Protein AF-A0A9D5Q0X5-F1 (afdb_monomer_lite)

Sequence (91 aa):
MRSLEYVKVAPFHLLPGEVYRIENLGTGQVQLNSNINEIFEEIDWERSLKGFFDIFVGLAIRHYEQVGRDAQKRIDAMNRFKDRGYMKFSF

Structure (mmCIF, N/CA/C/O backbone):
data_AF-A0A9D5Q0X5-F1
#
_entry.id   AF-A0A9D5Q0X5-F1
#
loop_
_atom_site.group_PDB
_atom_site.id
_atom_site.type_symbol
_atom_site.label_atom_id
_atom_site.label_alt_id
_atom_site.label_comp_id
_atom_site.label_asym_id
_atom_site.label_entity_id
_atom_site.label_seq_id
_atom_site.pdbx_PDB_ins_code
_atom_site.Cartn_x
_atom_site.Cartn_y
_atom_site.Cartn_z
_atom_site.occupancy
_atom_site.B_iso_or_equiv
_atom_site.auth_seq_id
_atom_site.auth_comp_id
_atom_site.auth_asym_id
_atom_site.auth_atom_id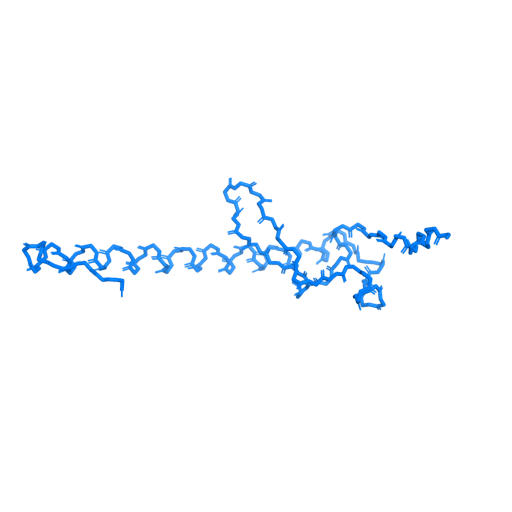
_atom_site.pdbx_PDB_model_num
ATOM 1 N N . MET A 1 1 ? 31.827 26.990 -0.561 1.00 46.50 1 MET A N 1
ATOM 2 C CA . MET A 1 1 ? 31.380 26.371 -1.828 1.00 46.50 1 MET A CA 1
ATOM 3 C C . MET A 1 1 ? 30.205 25.459 -1.493 1.00 46.50 1 MET A C 1
ATOM 5 O O . MET A 1 1 ? 30.399 24.563 -0.685 1.00 46.50 1 MET A O 1
ATOM 9 N N . ARG A 1 2 ? 28.980 25.729 -1.973 1.00 49.62 2 ARG A N 1
ATOM 10 C CA . ARG A 1 2 ? 27.856 24.791 -1.777 1.00 49.62 2 ARG A CA 1
ATOM 11 C C . ARG A 1 2 ? 28.103 23.593 -2.695 1.00 49.62 2 ARG A C 1
ATOM 13 O O . ARG A 1 2 ? 28.061 23.757 -3.908 1.00 49.62 2 ARG A O 1
ATOM 20 N N . SER A 1 3 ? 28.420 22.439 -2.117 1.00 54.50 3 SER A N 1
ATOM 21 C CA . SER A 1 3 ? 28.451 21.168 -2.839 1.00 54.50 3 SER A CA 1
ATOM 22 C C . SER A 1 3 ? 27.008 20.790 -3.153 1.00 54.50 3 SER A C 1
ATOM 24 O O . SER A 1 3 ? 26.259 20.444 -2.243 1.00 54.50 3 SER A O 1
ATOM 26 N N . LEU A 1 4 ? 26.587 20.938 -4.407 1.00 60.41 4 LEU A N 1
ATOM 27 C CA . LEU A 1 4 ? 25.350 20.320 -4.871 1.00 60.41 4 LEU A CA 1
ATOM 28 C C . LEU A 1 4 ? 25.669 18.840 -5.084 1.00 60.41 4 LEU A C 1
ATOM 30 O O . LEU A 1 4 ? 26.377 18.498 -6.029 1.00 60.41 4 LEU A O 1
ATOM 34 N N . GLU A 1 5 ? 25.208 17.977 -4.176 1.00 68.19 5 GLU A N 1
ATOM 35 C CA . GLU A 1 5 ? 25.197 16.537 -4.435 1.00 68.19 5 GLU A CA 1
ATOM 36 C C . GLU A 1 5 ? 24.406 16.264 -5.719 1.00 68.19 5 GLU A C 1
ATOM 38 O O . GLU A 1 5 ? 23.377 16.893 -5.982 1.00 68.19 5 GLU A O 1
ATOM 43 N N . TYR A 1 6 ? 24.911 15.347 -6.542 1.00 75.00 6 TYR A N 1
ATOM 44 C CA . TYR A 1 6 ? 24.244 14.950 -7.774 1.00 75.00 6 TYR A CA 1
ATOM 45 C C . TYR A 1 6 ? 22.873 14.350 -7.440 1.00 75.00 6 TYR A C 1
ATOM 47 O O . TYR A 1 6 ? 22.781 13.359 -6.716 1.00 75.00 6 TYR A O 1
ATOM 55 N N . VAL A 1 7 ? 21.803 14.955 -7.957 1.00 75.38 7 VAL A N 1
ATOM 56 C CA . VAL A 1 7 ? 20.438 14.471 -7.733 1.00 75.38 7 VAL A CA 1
ATOM 57 C C . VAL A 1 7 ? 20.173 13.314 -8.688 1.00 75.38 7 VAL A C 1
ATOM 59 O O . VAL A 1 7 ? 20.043 13.522 -9.895 1.00 75.38 7 VAL A O 1
ATOM 62 N N . LYS A 1 8 ? 20.080 12.092 -8.154 1.00 80.06 8 LYS A N 1
ATOM 63 C CA . LYS A 1 8 ? 19.624 10.933 -8.923 1.00 80.06 8 LYS A CA 1
ATOM 64 C C . LYS A 1 8 ? 18.098 10.929 -9.000 1.00 80.06 8 LYS A C 1
ATOM 66 O O . LYS A 1 8 ? 17.411 11.209 -8.019 1.00 80.06 8 LYS A O 1
ATOM 71 N N . VAL A 1 9 ? 17.570 10.601 -10.175 1.00 84.25 9 VAL A N 1
ATOM 72 C CA . VAL A 1 9 ? 16.128 10.495 -10.434 1.00 84.25 9 VAL A CA 1
ATOM 73 C C . VAL A 1 9 ? 15.816 9.152 -11.075 1.00 84.25 9 VAL A C 1
ATOM 75 O O . VAL A 1 9 ? 16.640 8.601 -11.802 1.00 84.25 9 VAL A O 1
ATOM 78 N N . ALA A 1 10 ? 14.616 8.641 -10.818 1.00 88.50 10 ALA A N 1
ATOM 79 C CA . ALA A 1 10 ? 14.142 7.393 -11.389 1.00 88.50 10 ALA A CA 1
ATOM 80 C C . ALA A 1 10 ? 12.628 7.453 -11.642 1.00 88.50 10 ALA A C 1
ATOM 82 O O . ALA A 1 10 ? 11.890 7.965 -10.794 1.00 88.50 10 ALA A O 1
ATOM 83 N N . PRO A 1 11 ? 12.136 6.931 -12.779 1.00 93.62 11 PRO A N 1
ATOM 84 C CA . PRO A 1 11 ? 10.711 6.728 -12.989 1.00 93.62 11 PRO A CA 1
ATOM 85 C C . PRO A 1 11 ? 10.121 5.773 -11.945 1.00 93.62 11 PRO A C 1
ATOM 87 O O . PRO A 1 11 ? 10.663 4.699 -11.698 1.00 93.62 11 PRO A O 1
ATOM 90 N N . PHE A 1 12 ? 8.961 6.128 -11.386 1.00 94.31 12 PHE A N 1
ATOM 91 C CA . PHE A 1 12 ? 8.315 5.358 -10.316 1.00 94.31 12 PHE A CA 1
ATOM 92 C C . PHE A 1 12 ? 8.099 3.872 -10.659 1.00 94.31 12 PHE A C 1
ATOM 94 O O . PHE A 1 12 ? 8.315 3.006 -9.820 1.00 94.31 12 PHE A O 1
ATOM 101 N N . HIS A 1 13 ? 7.729 3.559 -11.904 1.00 96.25 13 HIS A N 1
ATOM 102 C CA . HIS A 1 13 ? 7.455 2.181 -12.324 1.00 96.25 13 HIS A CA 1
ATOM 103 C C . HIS A 1 13 ? 8.693 1.262 -12.328 1.00 96.25 13 HIS A C 1
ATOM 105 O O . HIS A 1 13 ? 8.554 0.039 -12.311 1.00 96.25 13 HIS A O 1
ATOM 111 N N . LEU A 1 14 ? 9.899 1.834 -12.301 1.00 96.50 14 LEU A N 1
ATOM 112 C CA . LEU A 1 14 ? 11.164 1.094 -12.231 1.00 96.50 14 LEU A CA 1
ATOM 113 C C . LEU A 1 14 ? 11.597 0.822 -10.781 1.00 96.50 14 LEU A C 1
ATOM 115 O O . LEU A 1 14 ? 12.481 0.001 -10.530 1.00 96.50 14 LEU A O 1
ATOM 119 N N . LEU A 1 15 ? 10.918 1.413 -9.795 1.00 95.62 15 LEU A N 1
ATOM 120 C CA . LEU A 1 15 ? 11.233 1.204 -8.385 1.00 95.62 15 LEU A CA 1
ATOM 121 C C . LEU A 1 15 ? 10.813 -0.194 -7.896 1.00 95.62 15 LEU A C 1
ATOM 123 O O . LEU A 1 15 ? 9.710 -0.644 -8.221 1.00 95.62 15 LEU A O 1
ATOM 127 N N . PRO A 1 16 ? 11.651 -0.889 -7.106 1.00 94.31 16 PRO A N 1
ATOM 128 C CA . PRO A 1 16 ? 11.270 -2.153 -6.475 1.00 94.31 16 PRO A CA 1
ATOM 129 C C . PRO A 1 16 ? 10.047 -1.998 -5.561 1.00 94.31 16 PRO A C 1
ATOM 131 O O . PRO A 1 16 ? 9.843 -0.951 -4.955 1.00 94.31 16 PRO A O 1
ATOM 134 N N . GLY A 1 17 ? 9.237 -3.048 -5.411 1.00 93.38 17 GLY A N 1
ATOM 135 C CA . GLY A 1 17 ? 8.013 -2.982 -4.597 1.00 93.38 17 GLY A CA 1
ATOM 136 C C . GLY A 1 17 ? 8.243 -2.622 -3.124 1.00 93.38 17 GLY A C 1
ATOM 137 O O . GLY A 1 17 ? 7.373 -2.022 -2.507 1.00 93.38 17 GLY A O 1
ATOM 138 N N . GLU A 1 18 ? 9.415 -2.945 -2.574 1.00 92.50 18 GLU A N 1
ATOM 139 C CA . GLU A 1 18 ? 9.741 -2.726 -1.158 1.00 92.50 18 GLU A CA 1
ATOM 140 C C . GLU A 1 18 ? 10.158 -1.280 -0.842 1.00 92.50 18 GLU A C 1
ATOM 142 O O . GLU A 1 18 ? 10.098 -0.849 0.313 1.00 92.50 18 GLU A O 1
ATOM 147 N N . VAL A 1 19 ? 10.547 -0.489 -1.851 1.00 94.38 19 VAL A N 1
ATOM 148 C CA . VAL A 1 19 ? 11.022 0.891 -1.625 1.00 94.38 19 VAL A CA 1
ATOM 149 C C . VAL A 1 19 ? 9.880 1.895 -1.504 1.00 94.38 19 VAL A C 1
ATOM 151 O O . VAL A 1 19 ? 10.117 3.078 -1.260 1.00 94.38 19 VAL A O 1
ATOM 154 N N . TYR A 1 20 ? 8.634 1.448 -1.661 1.00 94.88 20 TYR A N 1
ATOM 155 C CA . TYR A 1 20 ? 7.456 2.279 -1.485 1.00 94.88 20 TYR A CA 1
ATOM 156 C C . TYR A 1 20 ? 6.310 1.507 -0.846 1.00 94.88 20 TYR A C 1
ATOM 158 O O . TYR A 1 20 ? 6.258 0.281 -0.835 1.00 94.88 20 TYR A O 1
ATOM 166 N N . ARG A 1 21 ? 5.356 2.248 -0.300 1.0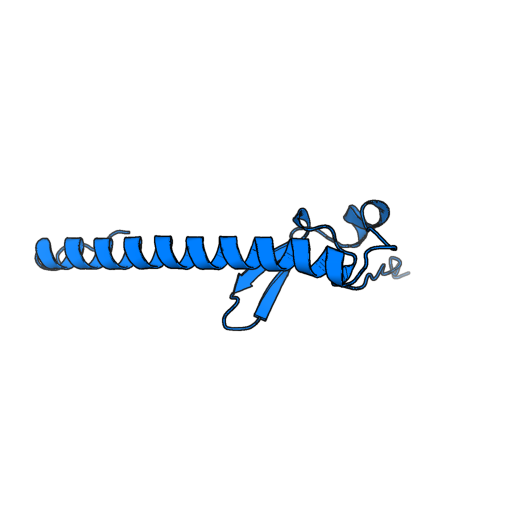0 94.31 21 ARG A N 1
ATOM 167 C CA . ARG A 1 21 ? 4.111 1.691 0.218 1.00 94.31 21 ARG A CA 1
ATOM 168 C C . ARG A 1 21 ? 2.948 2.605 -0.103 1.00 94.31 21 ARG A C 1
ATOM 170 O O . ARG A 1 21 ? 3.114 3.807 -0.315 1.00 94.31 21 ARG A O 1
ATOM 177 N N . ILE A 1 22 ? 1.761 2.019 -0.131 1.00 95.31 22 ILE A N 1
ATOM 178 C CA . ILE A 1 22 ? 0.543 2.784 -0.337 1.00 95.31 22 ILE A CA 1
ATOM 179 C C . ILE A 1 22 ? 0.041 3.291 1.012 1.00 95.31 22 ILE A C 1
ATOM 181 O O . ILE A 1 22 ? -0.340 2.499 1.875 1.00 95.31 22 ILE A O 1
ATOM 185 N N . GLU A 1 23 ? 0.028 4.612 1.163 1.00 92.81 23 GLU A N 1
ATOM 186 C CA . GLU A 1 23 ? -0.490 5.294 2.351 1.00 92.81 23 GLU A CA 1
ATOM 187 C C . GLU A 1 23 ? -2.006 5.465 2.267 1.00 92.81 23 GLU A C 1
ATOM 189 O O . GLU A 1 23 ? -2.726 5.202 3.229 1.00 92.81 23 GLU A O 1
ATOM 194 N N . ASN A 1 24 ? -2.508 5.875 1.099 1.00 89.06 24 ASN A N 1
ATOM 195 C CA . ASN A 1 24 ? -3.936 6.069 0.885 1.00 89.06 24 ASN A CA 1
ATOM 196 C C . ASN A 1 24 ? -4.299 5.902 -0.593 1.00 89.06 24 ASN A C 1
ATOM 198 O O . ASN A 1 24 ? -4.034 6.783 -1.411 1.00 89.06 24 ASN A O 1
ATOM 202 N N . LEU A 1 25 ? -4.967 4.798 -0.938 1.00 85.06 25 LEU A N 1
ATOM 203 C CA . LEU A 1 25 ? -5.447 4.595 -2.310 1.00 85.06 25 LEU A CA 1
ATOM 204 C C . LEU A 1 25 ? -6.584 5.534 -2.714 1.00 85.06 25 LEU A C 1
ATOM 206 O O . LEU A 1 25 ? -6.682 5.878 -3.887 1.00 85.06 25 LEU A O 1
ATOM 210 N N . GLY A 1 26 ? -7.423 5.975 -1.774 1.00 82.62 26 GLY A N 1
ATOM 211 C CA . GLY A 1 26 ? -8.545 6.871 -2.068 1.00 82.62 26 GLY A CA 1
ATOM 212 C C . GLY A 1 26 ? -8.102 8.224 -2.631 1.00 82.62 26 GLY A C 1
ATOM 213 O O . GLY A 1 26 ? -8.840 8.846 -3.388 1.00 82.62 26 GLY A O 1
ATOM 214 N N . THR A 1 27 ? -6.884 8.654 -2.301 1.00 87.06 27 THR A N 1
ATOM 215 C CA . THR A 1 27 ? -6.260 9.888 -2.801 1.00 87.06 27 THR A CA 1
ATOM 216 C C . THR A 1 27 ? -5.022 9.630 -3.667 1.00 87.06 27 THR A C 1
ATOM 218 O O . THR A 1 27 ? -4.336 10.578 -4.043 1.00 87.06 27 THR A O 1
ATOM 221 N N . GLY A 1 28 ? -4.726 8.366 -3.996 1.00 84.56 28 GLY A N 1
ATOM 222 C CA . GLY A 1 28 ? -3.575 7.979 -4.821 1.00 84.56 28 GLY A CA 1
ATOM 223 C C . GLY A 1 28 ? -2.207 8.229 -4.172 1.00 84.56 28 GLY A C 1
ATOM 224 O O . GLY A 1 28 ? -1.213 8.388 -4.876 1.00 84.56 28 GLY A O 1
ATOM 225 N N . GLN A 1 29 ? -2.140 8.296 -2.842 1.00 93.38 29 GLN A N 1
ATOM 226 C CA . GLN A 1 29 ? -0.915 8.600 -2.106 1.00 93.38 29 GLN A CA 1
ATOM 227 C C . GLN A 1 29 ? -0.030 7.363 -1.949 1.00 93.38 29 GLN A C 1
ATOM 229 O O . GLN A 1 29 ? -0.396 6.380 -1.297 1.00 93.38 29 GLN A O 1
ATOM 234 N N . VAL A 1 30 ? 1.177 7.467 -2.497 1.00 94.12 30 VAL A N 1
ATOM 235 C CA . VAL A 1 30 ? 2.267 6.505 -2.334 1.00 94.12 30 VAL A CA 1
ATOM 236 C C . VAL A 1 30 ? 3.425 7.211 -1.640 1.00 94.12 30 VAL A C 1
ATOM 238 O O . VAL A 1 30 ? 3.777 8.332 -2.008 1.00 94.12 30 VAL A O 1
ATOM 241 N N . GLN A 1 31 ? 4.020 6.557 -0.648 1.00 94.00 31 GLN A N 1
ATOM 242 C CA . GLN A 1 31 ? 5.181 7.067 0.071 1.00 94.00 31 GLN A CA 1
ATOM 243 C C . GLN A 1 31 ? 6.408 6.206 -0.217 1.00 94.00 31 GLN A C 1
ATOM 245 O O . GLN A 1 31 ? 6.320 4.979 -0.220 1.00 94.00 31 GLN A O 1
ATOM 250 N N . LEU A 1 32 ? 7.555 6.856 -0.420 1.00 93.19 32 LEU A N 1
ATOM 251 C CA . LEU A 1 32 ? 8.849 6.183 -0.478 1.00 93.19 32 LEU A CA 1
ATOM 252 C C . LEU A 1 32 ? 9.314 5.808 0.934 1.00 93.19 32 LEU A C 1
ATOM 254 O O . LEU A 1 32 ? 9.236 6.616 1.862 1.00 93.19 32 LEU A O 1
ATOM 258 N N . ASN A 1 33 ? 9.812 4.586 1.077 1.00 92.69 33 ASN A N 1
ATOM 259 C CA . ASN A 1 33 ? 10.378 4.060 2.317 1.00 92.69 33 ASN A CA 1
ATOM 260 C C . ASN A 1 33 ? 11.862 4.433 2.479 1.00 92.69 33 ASN A C 1
ATOM 262 O O . ASN A 1 33 ? 12.364 4.433 3.600 1.00 92.69 33 ASN A O 1
ATOM 266 N N . SER A 1 34 ? 12.537 4.769 1.375 1.00 87.69 34 SER A N 1
ATOM 267 C CA . SER A 1 34 ? 13.984 5.016 1.302 1.00 87.69 34 SER A CA 1
ATOM 268 C C . SER A 1 34 ? 14.302 6.149 0.324 1.00 87.69 34 SER A C 1
ATOM 270 O O . SER A 1 34 ? 13.461 6.527 -0.501 1.00 87.69 34 SER A O 1
ATOM 272 N N . ASN A 1 35 ? 15.517 6.697 0.393 1.00 87.94 35 ASN A N 1
ATOM 273 C CA . ASN A 1 35 ? 15.978 7.685 -0.579 1.00 87.94 35 ASN A CA 1
ATOM 274 C C . ASN A 1 35 ? 16.364 6.991 -1.899 1.00 87.94 35 ASN A C 1
ATOM 276 O O . ASN A 1 35 ? 17.016 5.951 -1.889 1.00 87.94 35 ASN A O 1
ATOM 280 N N . ILE A 1 36 ? 16.031 7.594 -3.046 1.00 88.12 36 ILE A N 1
ATOM 281 C CA . ILE A 1 36 ? 16.422 7.093 -4.377 1.00 88.12 36 ILE A CA 1
ATOM 282 C C . ILE A 1 36 ? 17.937 6.882 -4.496 1.00 88.12 36 ILE A C 1
ATOM 284 O O . ILE A 1 36 ? 18.372 5.936 -5.146 1.00 88.12 36 ILE A O 1
ATOM 288 N N . ASN A 1 37 ? 18.744 7.728 -3.852 1.00 88.94 37 ASN A N 1
ATOM 289 C CA . ASN A 1 37 ? 20.199 7.586 -3.857 1.00 88.94 37 ASN A CA 1
ATOM 290 C C . ASN A 1 37 ? 20.675 6.271 -3.220 1.00 88.94 37 ASN A C 1
ATOM 292 O O . ASN A 1 37 ? 21.686 5.733 -3.666 1.00 88.94 37 ASN A O 1
ATOM 296 N N . GLU A 1 38 ? 19.960 5.768 -2.210 1.00 88.69 38 GLU A N 1
ATOM 297 C CA . GLU A 1 38 ? 20.308 4.546 -1.473 1.00 88.69 38 GLU A CA 1
ATOM 298 C C . GLU A 1 38 ? 19.961 3.290 -2.275 1.00 88.69 38 GLU A C 1
ATOM 300 O O . GLU A 1 38 ? 20.690 2.309 -2.211 1.00 88.69 38 GLU A O 1
ATOM 305 N N . ILE A 1 39 ? 18.888 3.349 -3.068 1.00 91.31 39 ILE A N 1
ATOM 306 C CA . ILE A 1 39 ? 18.345 2.194 -3.800 1.00 91.31 39 ILE A CA 1
ATOM 307 C C . ILE A 1 39 ? 18.672 2.216 -5.295 1.00 91.31 39 ILE A C 1
ATOM 309 O O . ILE A 1 39 ? 18.135 1.416 -6.053 1.00 91.31 39 ILE A O 1
ATOM 313 N N . PHE A 1 40 ? 19.522 3.140 -5.755 1.00 90.69 40 PHE A N 1
ATOM 314 C CA . PHE A 1 40 ? 19.725 3.383 -7.188 1.00 90.69 40 PHE A CA 1
ATOM 315 C C . PHE A 1 40 ? 20.213 2.146 -7.958 1.00 90.69 40 PHE A C 1
ATOM 317 O O . PHE A 1 40 ? 19.794 1.924 -9.091 1.00 90.69 40 PHE A O 1
ATOM 324 N N . GLU A 1 41 ? 21.064 1.336 -7.325 1.00 91.81 41 GLU A N 1
ATOM 325 C CA . GLU A 1 41 ? 21.593 0.089 -7.896 1.00 91.81 41 GLU A CA 1
ATOM 326 C C . GLU A 1 41 ? 20.573 -1.066 -7.857 1.00 91.81 41 GLU A C 1
ATOM 328 O O . GLU A 1 41 ? 20.747 -2.069 -8.541 1.00 91.81 41 GLU A O 1
ATOM 333 N N . GLU A 1 42 ? 19.498 -0.933 -7.075 1.00 93.31 42 GLU A N 1
ATOM 334 C CA . GLU A 1 42 ? 18.412 -1.918 -6.969 1.00 93.31 42 GLU A CA 1
ATOM 335 C C . GLU A 1 42 ? 17.275 -1.646 -7.966 1.00 93.31 42 GLU A C 1
ATOM 337 O O . GLU A 1 42 ? 16.355 -2.455 -8.108 1.00 93.31 42 GLU A O 1
ATOM 342 N N . ILE A 1 43 ? 17.306 -0.496 -8.648 1.00 94.75 43 ILE A N 1
ATOM 343 C CA . ILE A 1 43 ? 16.305 -0.129 -9.648 1.00 94.75 43 ILE A CA 1
ATOM 344 C C . ILE A 1 43 ? 16.393 -1.093 -10.829 1.00 94.75 43 ILE A C 1
ATOM 346 O O . ILE A 1 43 ? 17.440 -1.293 -11.439 1.00 94.75 43 ILE A O 1
ATOM 350 N N . ASP A 1 44 ? 15.240 -1.640 -11.190 1.00 96.19 44 ASP A N 1
ATOM 351 C CA . ASP A 1 44 ? 15.089 -2.485 -12.365 1.00 96.19 44 ASP A CA 1
ATOM 352 C C . ASP A 1 44 ? 14.771 -1.594 -13.562 1.00 96.19 44 ASP A C 1
ATOM 354 O O . ASP A 1 44 ? 13.610 -1.283 -13.846 1.00 96.19 44 ASP A O 1
ATOM 358 N N . TRP A 1 45 ? 15.827 -1.126 -14.222 1.00 95.25 45 TRP A N 1
ATOM 359 C CA . TRP A 1 45 ? 15.733 -0.177 -15.331 1.00 95.25 45 TRP A CA 1
ATOM 360 C C . TRP A 1 45 ? 15.011 -0.736 -16.563 1.00 95.25 45 TRP A C 1
ATOM 362 O O . TRP A 1 45 ? 14.514 0.036 -17.379 1.00 95.25 45 TRP A O 1
ATOM 372 N N . GLU A 1 46 ? 14.888 -2.061 -16.656 1.00 97.06 46 GLU A N 1
ATOM 373 C CA . GLU A 1 46 ? 14.254 -2.768 -17.770 1.00 97.06 46 GLU A CA 1
ATOM 374 C C . GLU A 1 46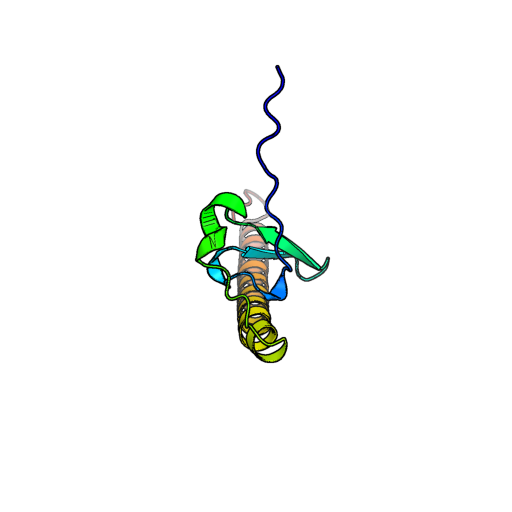 ? 12.814 -3.210 -17.443 1.00 97.06 46 GLU A C 1
ATOM 376 O O . GLU A 1 46 ? 12.176 -3.929 -18.224 1.00 97.06 46 GLU A O 1
ATOM 381 N N . ARG A 1 47 ? 12.255 -2.791 -16.293 1.00 96.94 47 ARG A N 1
ATOM 382 C CA . ARG A 1 47 ? 10.913 -3.217 -15.887 1.00 96.94 47 ARG A CA 1
ATOM 383 C C . ARG A 1 47 ? 9.845 -2.724 -16.858 1.00 96.94 47 ARG A C 1
ATOM 385 O O . ARG A 1 47 ? 9.547 -1.536 -16.964 1.00 96.94 47 ARG A O 1
ATOM 392 N N . SER A 1 48 ? 9.148 -3.679 -17.469 1.00 97.44 48 SER A N 1
ATOM 393 C CA . SER A 1 48 ? 7.943 -3.389 -18.248 1.00 97.44 48 SER A CA 1
ATOM 394 C C . SER A 1 48 ? 6.812 -2.826 -17.376 1.00 97.44 48 SER A C 1
ATOM 396 O O . SER A 1 48 ? 6.657 -3.189 -16.208 1.00 97.4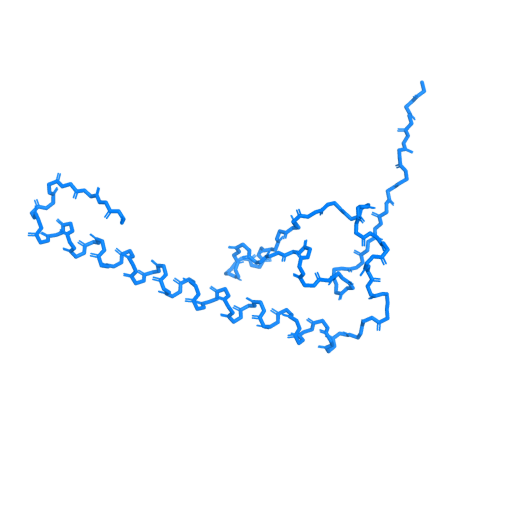4 48 SER A O 1
ATOM 398 N N . LEU A 1 49 ? 5.924 -2.025 -17.974 1.00 97.00 49 LEU A N 1
ATOM 399 C CA . LEU A 1 49 ? 4.714 -1.547 -17.291 1.00 97.00 49 LEU A CA 1
ATOM 400 C C . LEU A 1 49 ? 3.860 -2.691 -16.732 1.00 97.00 49 LEU A C 1
ATOM 402 O O . LEU A 1 49 ? 3.311 -2.562 -15.642 1.00 97.00 49 LEU A O 1
ATOM 406 N N . LYS A 1 50 ? 3.781 -3.827 -17.437 1.00 97.88 50 LYS A N 1
ATOM 407 C CA . LYS A 1 50 ? 3.089 -5.014 -16.923 1.00 97.88 50 LYS A CA 1
ATOM 408 C C . LYS A 1 50 ? 3.726 -5.496 -15.616 1.00 97.88 50 LYS A C 1
ATOM 410 O O . LYS A 1 50 ? 3.009 -5.691 -14.644 1.00 97.88 50 LYS A O 1
ATOM 415 N N . GLY A 1 51 ? 5.052 -5.643 -15.585 1.00 97.94 51 GLY A N 1
ATOM 416 C CA . GLY A 1 51 ? 5.773 -6.065 -14.380 1.00 97.94 51 GLY A CA 1
ATOM 417 C C . GLY A 1 51 ? 5.580 -5.091 -13.216 1.00 97.94 51 GLY A C 1
ATOM 418 O O . GLY A 1 51 ? 5.407 -5.514 -12.077 1.00 97.94 51 GLY A O 1
ATOM 419 N N . PHE A 1 52 ? 5.527 -3.788 -13.502 1.00 97.38 52 PHE A N 1
ATOM 420 C CA . PHE A 1 52 ? 5.155 -2.792 -12.500 1.00 97.38 52 PHE A CA 1
ATOM 421 C C . PHE A 1 52 ? 3.733 -3.015 -11.965 1.00 97.38 52 PHE A C 1
ATOM 423 O O . PHE A 1 52 ? 3.543 -3.041 -10.750 1.00 97.38 52 PHE A O 1
ATOM 430 N N . PHE A 1 53 ? 2.739 -3.206 -12.837 1.00 97.56 53 PHE A N 1
ATOM 431 C CA . PHE A 1 53 ? 1.359 -3.431 -12.401 1.00 97.56 53 PHE A CA 1
ATOM 432 C C . PHE A 1 53 ? 1.188 -4.739 -11.627 1.00 97.56 53 PHE A C 1
ATOM 434 O O . PHE A 1 53 ? 0.443 -4.744 -10.652 1.00 97.56 53 PHE A O 1
ATOM 441 N N . ASP A 1 54 ? 1.904 -5.807 -11.987 1.00 97.81 54 ASP A N 1
ATOM 442 C CA . ASP A 1 54 ? 1.889 -7.066 -11.233 1.00 97.81 54 ASP A CA 1
ATOM 443 C C . ASP A 1 54 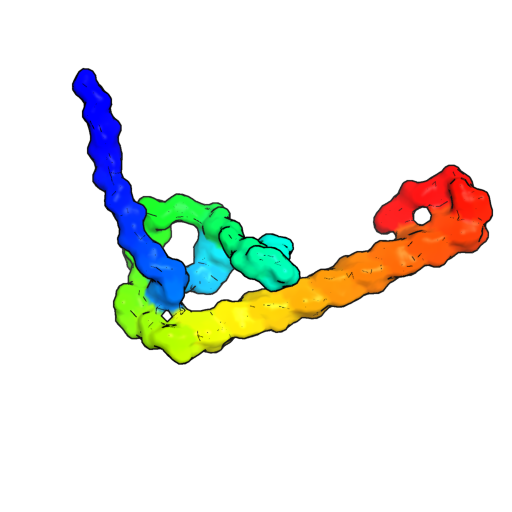? 2.315 -6.836 -9.760 1.00 97.81 54 ASP A C 1
ATOM 445 O O . ASP A 1 54 ? 1.701 -7.381 -8.841 1.00 97.81 54 ASP A O 1
ATOM 449 N N . ILE A 1 55 ? 3.299 -5.958 -9.515 1.00 96.75 55 ILE A N 1
ATOM 450 C CA . ILE A 1 55 ? 3.739 -5.558 -8.164 1.00 96.75 55 ILE A CA 1
ATOM 451 C C . ILE A 1 55 ? 2.719 -4.617 -7.509 1.00 96.75 55 ILE A C 1
ATOM 453 O O . ILE A 1 55 ? 2.247 -4.860 -6.393 1.00 96.75 55 ILE A O 1
ATOM 457 N N . PHE A 1 56 ? 2.387 -3.522 -8.194 1.00 96.19 56 PHE A N 1
ATOM 458 C CA . PHE A 1 56 ? 1.599 -2.430 -7.633 1.00 96.19 56 PHE A CA 1
ATOM 459 C C . PHE A 1 56 ? 0.171 -2.865 -7.295 1.00 96.19 56 PHE A C 1
ATOM 461 O O . PHE A 1 56 ? -0.341 -2.537 -6.226 1.00 96.19 56 PHE A O 1
ATOM 468 N N . VAL A 1 57 ? -0.467 -3.655 -8.164 1.00 95.94 57 VAL A N 1
ATOM 469 C CA . VAL A 1 57 ? -1.809 -4.198 -7.908 1.00 95.94 57 VAL A CA 1
ATOM 470 C C . VAL A 1 57 ? -1.781 -5.151 -6.712 1.00 95.94 57 VAL A C 1
ATOM 472 O O . VAL A 1 57 ? -2.679 -5.096 -5.874 1.00 95.94 57 VAL A O 1
ATOM 475 N N . GLY A 1 58 ? -0.724 -5.955 -6.557 1.00 95.94 58 GLY A N 1
ATOM 476 C CA . GLY A 1 58 ? -0.539 -6.798 -5.373 1.00 95.94 58 GLY A CA 1
ATOM 477 C C . GLY A 1 58 ? -0.409 -5.993 -4.072 1.00 95.94 58 GLY A C 1
ATOM 478 O O . GLY A 1 58 ? -0.973 -6.371 -3.042 1.00 95.94 58 GLY A O 1
ATOM 479 N N . LEU A 1 59 ? 0.293 -4.856 -4.098 1.00 95.44 59 LEU A N 1
ATOM 480 C CA . LEU A 1 59 ? 0.338 -3.915 -2.970 1.00 95.44 59 LEU A CA 1
ATOM 481 C C . LEU A 1 59 ? -1.038 -3.292 -2.699 1.00 95.44 59 LEU A C 1
ATOM 483 O O . LEU A 1 59 ? -1.451 -3.197 -1.543 1.00 95.44 59 LEU A O 1
ATOM 487 N N . ALA A 1 60 ? -1.765 -2.912 -3.751 1.00 95.50 60 ALA A N 1
ATOM 488 C CA . ALA A 1 60 ? -3.072 -2.278 -3.632 1.00 95.50 60 ALA A CA 1
ATOM 489 C C . ALA A 1 60 ? -4.128 -3.209 -3.021 1.00 95.50 60 ALA A C 1
ATOM 491 O O . ALA A 1 60 ? -4.866 -2.795 -2.126 1.00 95.50 60 ALA A O 1
ATOM 492 N N . ILE A 1 61 ? -4.155 -4.477 -3.442 1.00 96.12 61 ILE A N 1
ATOM 493 C CA . ILE A 1 61 ? -5.031 -5.502 -2.856 1.00 96.12 61 ILE A CA 1
ATOM 494 C C . ILE A 1 61 ? -4.750 -5.635 -1.355 1.00 96.12 61 ILE A C 1
ATOM 496 O O . ILE A 1 61 ? -5.665 -5.481 -0.545 1.00 96.12 61 ILE A O 1
ATOM 500 N N . ARG A 1 62 ? -3.478 -5.822 -0.969 1.00 95.00 62 ARG A N 1
ATOM 501 C CA . ARG A 1 62 ? -3.078 -5.931 0.446 1.00 95.00 62 ARG A CA 1
ATOM 502 C C . ARG A 1 62 ? -3.491 -4.706 1.265 1.00 95.00 62 ARG A C 1
ATOM 504 O O . ARG A 1 62 ? -3.972 -4.857 2.390 1.00 95.00 62 ARG A O 1
ATOM 511 N N . HIS A 1 63 ? -3.333 -3.507 0.704 1.00 94.88 63 HIS A N 1
ATOM 512 C CA . HIS A 1 63 ? -3.753 -2.264 1.347 1.00 94.88 63 HIS A CA 1
ATOM 513 C C . HIS A 1 63 ? -5.268 -2.245 1.599 1.00 94.88 63 HIS A C 1
ATOM 515 O O . HIS A 1 63 ? -5.692 -1.991 2.725 1.00 94.88 63 HIS A O 1
ATOM 521 N N . TYR A 1 64 ? -6.097 -2.569 0.601 1.00 94.44 64 TYR A N 1
ATOM 522 C CA . TYR A 1 64 ? -7.553 -2.586 0.782 1.00 94.44 64 TYR A CA 1
ATOM 523 C C . TYR A 1 64 ? -8.024 -3.633 1.790 1.00 94.44 64 TYR A C 1
ATOM 525 O O . TYR A 1 64 ? -8.903 -3.347 2.605 1.00 94.44 64 TYR A O 1
ATOM 533 N N . GLU A 1 65 ? -7.418 -4.819 1.795 1.00 96.00 65 GLU A N 1
ATOM 534 C CA . GLU A 1 65 ? -7.708 -5.829 2.812 1.00 96.00 65 GLU A CA 1
ATOM 535 C C . GLU A 1 65 ? -7.379 -5.323 4.222 1.00 96.00 65 GLU A C 1
ATOM 537 O O . GLU A 1 65 ? -8.151 -5.534 5.161 1.00 96.00 65 GLU A O 1
ATOM 542 N N . GLN A 1 66 ? -6.244 -4.636 4.387 1.00 94.50 66 GLN A N 1
ATOM 543 C CA . GLN A 1 66 ? -5.863 -4.041 5.665 1.00 94.50 66 GLN A CA 1
ATOM 544 C C . GLN A 1 66 ? -6.833 -2.936 6.088 1.00 94.50 66 GLN A C 1
ATOM 546 O O . GLN A 1 66 ? -7.286 -2.949 7.232 1.00 94.50 66 GLN A O 1
ATOM 551 N N . VAL A 1 67 ? -7.210 -2.042 5.170 1.00 93.88 67 VAL A N 1
ATOM 552 C CA . VAL A 1 67 ? -8.225 -1.007 5.413 1.00 93.88 67 VAL A CA 1
ATOM 553 C C . VAL A 1 67 ? -9.540 -1.638 5.870 1.00 93.88 67 VAL A C 1
ATOM 555 O O . VAL A 1 67 ? -10.129 -1.169 6.843 1.00 93.88 67 VAL A O 1
ATOM 558 N N . GLY A 1 68 ? -9.972 -2.728 5.231 1.00 95.62 68 GLY A N 1
ATOM 559 C CA . GLY A 1 68 ? -11.163 -3.475 5.635 1.00 95.62 68 GLY A CA 1
ATOM 560 C C . GLY A 1 68 ? -11.051 -4.042 7.053 1.00 95.62 68 GLY A C 1
ATOM 561 O O . GLY A 1 68 ? -11.942 -3.827 7.878 1.00 95.62 68 GLY A O 1
ATOM 562 N N . ARG A 1 69 ? -9.932 -4.704 7.379 1.00 96.94 69 ARG A N 1
ATOM 563 C CA . ARG A 1 69 ? -9.679 -5.226 8.735 1.00 96.94 69 ARG A CA 1
ATOM 564 C C . ARG A 1 69 ? -9.671 -4.118 9.786 1.00 96.94 69 ARG A C 1
ATOM 566 O O . ARG A 1 69 ? -10.253 -4.285 10.855 1.00 96.94 69 ARG A O 1
ATOM 573 N N . ASP A 1 70 ? -9.029 -2.993 9.499 1.00 95.62 70 ASP A N 1
ATOM 574 C CA . ASP A 1 70 ? -8.942 -1.878 10.440 1.00 95.62 70 ASP A CA 1
ATOM 575 C C . ASP A 1 70 ? -10.286 -1.158 10.597 1.00 95.62 70 ASP A C 1
ATOM 577 O O . ASP A 1 70 ? -10.643 -0.766 11.708 1.00 95.62 70 ASP A O 1
ATOM 581 N N . ALA A 1 71 ? -11.082 -1.051 9.530 1.00 96.38 71 ALA A N 1
ATOM 582 C CA . ALA A 1 71 ? -12.460 -0.576 9.613 1.00 96.38 71 ALA A CA 1
ATOM 583 C C . ALA A 1 71 ? -13.309 -1.475 10.523 1.00 96.38 71 ALA A C 1
ATOM 585 O O . ALA A 1 71 ? -14.003 -0.962 11.402 1.00 96.38 71 ALA A O 1
ATOM 586 N N . GLN A 1 72 ? -13.189 -2.800 10.392 1.00 98.12 72 GLN A N 1
ATOM 587 C CA . GLN A 1 72 ? -13.907 -3.733 11.259 1.00 98.12 72 GLN A CA 1
ATOM 588 C C . GLN A 1 72 ? -13.492 -3.584 12.730 1.00 98.12 72 GLN A C 1
ATOM 590 O O . GLN A 1 72 ? -14.357 -3.446 13.592 1.00 98.12 72 GLN A O 1
ATOM 595 N N . LYS A 1 73 ? -12.187 -3.491 13.028 1.00 97.56 73 LYS A N 1
ATOM 596 C CA . LYS A 1 73 ? -11.704 -3.234 14.401 1.00 97.56 73 LYS A CA 1
ATOM 597 C C . LYS A 1 73 ? -12.310 -1.962 15.000 1.00 97.56 73 LYS A C 1
ATOM 599 O O . LYS A 1 73 ? -12.646 -1.939 16.184 1.00 97.56 73 LYS A O 1
ATOM 604 N N . ARG A 1 74 ? -12.456 -0.901 14.196 1.00 97.19 74 ARG A N 1
ATOM 605 C CA . ARG A 1 74 ? -13.077 0.363 14.626 1.00 97.19 74 ARG A CA 1
ATOM 606 C C . ARG A 1 74 ? -14.565 0.180 14.923 1.00 97.19 74 ARG A C 1
ATOM 608 O O . ARG A 1 74 ? -15.025 0.684 15.943 1.00 97.19 74 ARG A O 1
ATOM 615 N N . ILE A 1 75 ? -15.298 -0.559 14.087 1.00 98.00 75 ILE A N 1
ATOM 616 C CA . ILE A 1 75 ? -16.706 -0.910 14.345 1.00 98.00 75 ILE A CA 1
ATOM 617 C C . ILE A 1 75 ? -16.823 -1.678 15.666 1.00 98.00 75 ILE A C 1
ATOM 619 O O . ILE A 1 75 ? -17.631 -1.314 16.521 1.00 98.00 75 ILE A O 1
ATOM 623 N N . ASP A 1 76 ? -15.969 -2.678 15.881 1.00 97.75 76 ASP A N 1
ATOM 624 C CA . ASP A 1 76 ? -15.985 -3.486 17.101 1.00 97.75 76 ASP A CA 1
ATOM 625 C C . ASP A 1 76 ? -15.664 -2.644 18.346 1.00 97.75 76 ASP A C 1
ATOM 627 O O . ASP A 1 76 ? -16.300 -2.806 19.389 1.00 97.75 76 ASP A O 1
ATOM 631 N N . ALA A 1 77 ? -14.713 -1.709 18.247 1.00 97.25 77 ALA A N 1
ATOM 632 C CA . ALA A 1 77 ? -14.408 -0.755 19.313 1.00 97.25 77 ALA A CA 1
ATOM 633 C C . ALA A 1 77 ? -15.607 0.152 19.642 1.00 97.25 77 ALA A C 1
ATOM 635 O O . ALA A 1 77 ? -15.896 0.382 20.818 1.00 97.25 77 ALA A O 1
ATOM 636 N N . MET A 1 78 ? -16.345 0.616 18.628 1.00 97.62 78 MET A N 1
ATOM 637 C CA . MET A 1 78 ? -17.556 1.423 18.815 1.00 97.62 78 MET A CA 1
ATOM 638 C C . MET A 1 78 ? -18.689 0.625 19.466 1.00 97.62 78 MET A C 1
ATOM 640 O O . MET A 1 78 ? -19.349 1.140 20.370 1.00 97.62 78 MET A O 1
ATOM 644 N N . ASN A 1 79 ? -18.876 -0.638 19.073 1.00 97.62 79 ASN A N 1
ATOM 645 C CA . ASN A 1 79 ? -19.838 -1.533 19.720 1.00 97.62 79 ASN A CA 1
ATOM 646 C C . ASN A 1 79 ? -19.480 -1.741 21.197 1.00 97.62 79 ASN A C 1
ATOM 648 O O . ASN A 1 79 ? -20.305 -1.472 22.064 1.00 97.62 79 ASN A O 1
ATOM 652 N N . ARG A 1 80 ? -18.215 -2.065 21.511 1.00 96.88 80 ARG A N 1
ATOM 653 C CA . ARG A 1 80 ? -17.744 -2.178 22.907 1.00 96.88 80 ARG A CA 1
ATOM 654 C C . ARG A 1 80 ? -17.954 -0.893 23.706 1.00 96.88 80 ARG A C 1
ATOM 656 O O . ARG A 1 80 ? -18.281 -0.955 24.890 1.00 96.88 80 ARG A O 1
ATOM 663 N N . PHE A 1 81 ? -17.736 0.268 23.090 1.00 97.62 81 PHE A N 1
ATOM 664 C CA . PHE A 1 81 ? -17.943 1.560 23.739 1.00 97.62 81 PHE A CA 1
ATOM 665 C C . PHE A 1 81 ? -19.422 1.794 24.073 1.00 97.62 81 PHE A C 1
ATOM 667 O O . PHE A 1 81 ? -19.738 2.193 25.195 1.00 97.62 81 PHE A O 1
ATOM 674 N N . LYS A 1 82 ? -20.320 1.477 23.134 1.00 97.44 82 LYS A N 1
ATOM 675 C CA . LYS A 1 82 ? -21.773 1.538 23.326 1.00 97.44 82 LYS A CA 1
ATOM 676 C C . LYS A 1 82 ? -22.251 0.567 24.409 1.00 97.44 82 LYS A C 1
ATOM 678 O O . LYS A 1 82 ? -22.970 0.985 25.312 1.00 97.44 82 LYS A O 1
ATOM 683 N N . ASP A 1 83 ? -21.807 -0.687 24.364 1.00 96.56 83 ASP A N 1
ATOM 684 C CA . ASP A 1 83 ? -22.223 -1.737 25.306 1.00 96.56 83 ASP A CA 1
ATOM 685 C C . ASP A 1 83 ? -21.780 -1.442 26.745 1.00 96.56 83 ASP A C 1
ATOM 687 O O . ASP A 1 83 ? -22.436 -1.828 27.709 1.00 96.56 83 ASP A O 1
ATOM 691 N N . ARG A 1 84 ? -20.685 -0.691 26.906 1.00 95.75 84 ARG A N 1
ATOM 692 C CA . ARG A 1 84 ? -20.198 -0.197 28.201 1.00 95.75 84 ARG A CA 1
ATOM 693 C C . ARG A 1 84 ? -20.826 1.140 28.609 1.00 95.75 84 ARG A C 1
ATOM 695 O O . ARG A 1 84 ? -20.244 1.847 29.427 1.00 95.75 84 ARG A O 1
ATOM 702 N N . GLY A 1 85 ? -21.957 1.527 28.019 1.00 96.69 85 GLY A N 1
ATOM 703 C CA . GLY A 1 85 ? -22.666 2.762 28.363 1.00 96.69 85 GLY A CA 1
ATOM 704 C C . GLY A 1 85 ? -21.849 4.028 28.111 1.00 96.69 85 GLY A C 1
ATOM 705 O O . GLY A 1 85 ? -21.979 4.993 28.856 1.00 96.69 85 GLY A O 1
ATOM 706 N N . TYR A 1 86 ? -20.980 4.019 27.097 1.00 96.06 86 TYR A N 1
ATOM 707 C CA . TYR A 1 86 ? -20.157 5.165 26.699 1.00 96.06 86 TYR A CA 1
ATOM 708 C C . TYR A 1 86 ? -19.160 5.661 27.766 1.00 96.06 86 TYR A C 1
ATOM 710 O O . TYR A 1 86 ? -18.712 6.804 27.716 1.00 96.06 86 TYR A O 1
ATOM 718 N N . MET A 1 87 ? -18.760 4.811 28.720 1.00 91.75 87 MET A N 1
ATOM 719 C CA . MET A 1 87 ? -17.873 5.216 29.824 1.00 91.75 87 MET A CA 1
ATOM 720 C C . MET A 1 87 ? -16.417 5.477 29.403 1.00 91.75 87 MET A C 1
ATOM 722 O O . MET A 1 87 ? -15.793 6.426 29.873 1.00 91.75 87 MET A O 1
ATOM 726 N N . LYS A 1 88 ? -15.837 4.615 28.555 1.00 90.25 88 LYS A N 1
ATOM 727 C CA . LYS A 1 88 ? -14.441 4.739 28.098 1.00 90.25 88 LYS A CA 1
ATOM 728 C C . LYS A 1 88 ? -14.246 4.119 26.7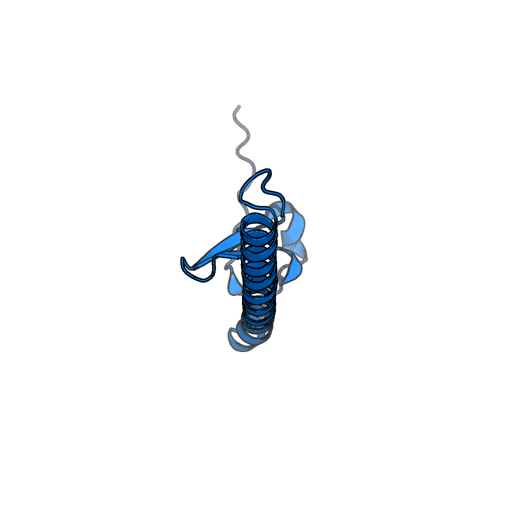19 1.00 90.25 88 LYS A C 1
ATOM 730 O O . LYS A 1 88 ? -14.559 2.945 26.523 1.00 90.25 88 LYS A O 1
ATOM 735 N N . PHE A 1 89 ? -13.679 4.895 25.800 1.00 92.06 89 PHE A N 1
ATOM 736 C CA . PHE A 1 89 ? -13.324 4.448 24.456 1.00 92.06 89 PHE A CA 1
ATOM 737 C C . PHE A 1 89 ? -11.897 3.875 24.406 1.00 92.06 89 PHE A C 1
ATOM 739 O O . PHE A 1 89 ? -10.986 4.396 25.053 1.00 92.06 89 PHE A O 1
ATOM 746 N N . SER A 1 90 ? -11.704 2.807 23.629 1.00 88.44 90 SER A N 1
ATOM 747 C CA . SER A 1 90 ? -10.397 2.206 23.333 1.00 88.44 90 SER A CA 1
ATOM 748 C C . SER A 1 90 ? -10.468 1.399 22.036 1.00 88.44 90 SER A C 1
ATOM 750 O O . SER A 1 90 ? -11.437 0.653 21.857 1.00 88.44 90 SER A O 1
ATOM 752 N N . PHE A 1 91 ? -9.440 1.507 21.189 1.00 84.75 91 PHE A N 1
ATOM 753 C CA . PHE A 1 91 ? -9.284 0.663 20.000 1.00 84.75 91 PHE A CA 1
ATOM 754 C C . PHE A 1 91 ? -8.882 -0.763 20.378 1.00 84.75 91 PHE A C 1
ATOM 756 O O . PHE A 1 91 ? -7.999 -0.908 21.250 1.00 84.75 91 PHE A O 1
#

Secondary structure (DSSP, 8-state):
-----------GGGS-GGGEEEEEGGGTEEEESS-HHHHGGG--TT--HHHHHHHHHHHHHHHHHHHHHHHHHHHHHHHHHHHTTTS----

pLDDT: mean 91.3, std 9.94, range [46.5, 98.12]

Radius of gyration: 19.98 Å; chains: 1; bounding box: 54×33×48 Å

Foldseek 3Di:
DDDDDDDDDDDPLQDDLVQKAAPDVVVPDIDGPDHCVVCVVVGNNPDDSVNSCVSVVVRVVVVVVVVVVVVVVVVVQVVVCVVVVNPDGDD